Protein AF-A0A1S8WGV0-F1 (afdb_monomer_lite)

Radius of gyration: 13.31 Å; chains: 1; bounding box: 36×29×36 Å

InterPro domains:
  IPR000859 CUB domain [PS01180] (12-74)
  IPR035914 Spermadhesin, CUB domain superfamily [G3DSA:2.60.120.290] (4-72)
  IPR035914 Spermadhesin, CUB domain superfamily [SSF49854] (10-55)

Foldseek 3Di:
DDDDQADDEAAFQEEAEHEAKYKYKYAQPDDPPDDGDYHYDYDPQKDWDKDFPDQPPVSRMTIIIIGIDGPPPD

Structure (mmCIF, N/CA/C/O backbone):
data_AF-A0A1S8WGV0-F1
#
_entry.id   AF-A0A1S8WGV0-F1
#
loop_
_atom_site.group_PDB
_atom_site.id
_atom_site.type_symbol
_atom_site.label_atom_id
_atom_site.label_alt_id
_atom_site.label_comp_id
_atom_site.label_asym_id
_atom_site.label_entity_id
_atom_site.label_seq_id
_atom_site.pdbx_PDB_ins_code
_atom_site.Cartn_x
_atom_site.Cartn_y
_atom_site.Cartn_z
_atom_site.occupancy
_atom_site.B_iso_or_equiv
_atom_site.auth_seq_id
_atom_site.auth_comp_id
_atom_site.auth_asym_id
_atom_site.auth_atom_id
_atom_site.pdbx_PDB_model_num
ATOM 1 N N . MET A 1 1 ? -5.667 -13.245 12.215 1.00 35.94 1 MET A N 1
ATOM 2 C CA . MET A 1 1 ? -4.299 -13.160 11.660 1.00 35.94 1 MET A CA 1
ATOM 3 C C . MET A 1 1 ? -4.006 -11.701 11.348 1.00 35.94 1 MET A C 1
ATOM 5 O O . MET A 1 1 ? -4.582 -11.143 10.423 1.00 35.94 1 MET A O 1
ATOM 9 N N . SER A 1 2 ? -3.226 -11.061 12.212 1.00 40.59 2 SER A N 1
ATOM 10 C CA . SER A 1 2 ? -2.784 -9.666 12.142 1.00 40.59 2 SER A CA 1
ATOM 11 C C . SER A 1 2 ? -1.640 -9.558 11.132 1.00 40.59 2 SER A C 1
ATOM 13 O O . SER A 1 2 ? -0.652 -10.276 11.249 1.00 40.59 2 SER A O 1
ATOM 15 N N . VAL A 1 3 ? -1.789 -8.715 10.111 1.00 53.34 3 VAL A N 1
ATOM 16 C CA . VAL A 1 3 ? -0.736 -8.481 9.115 1.00 53.34 3 VAL A CA 1
ATOM 17 C C . VAL A 1 3 ? -0.067 -7.162 9.458 1.00 53.34 3 VAL A C 1
ATOM 19 O O . VAL A 1 3 ? -0.632 -6.095 9.244 1.00 53.34 3 VAL A O 1
ATOM 22 N N . ASP A 1 4 ? 1.117 -7.287 10.038 1.00 61.44 4 ASP A N 1
ATOM 23 C CA . ASP A 1 4 ? 2.077 -6.212 10.214 1.00 61.44 4 ASP A CA 1
ATOM 24 C C . ASP A 1 4 ? 2.742 -5.907 8.857 1.00 61.44 4 ASP A C 1
ATOM 26 O O . ASP A 1 4 ? 3.018 -6.829 8.072 1.00 61.44 4 ASP A O 1
ATOM 30 N N . VAL A 1 5 ? 2.937 -4.622 8.548 1.00 65.75 5 VAL A N 1
ATOM 31 C CA . VAL A 1 5 ? 3.512 -4.169 7.264 1.00 65.75 5 VAL A CA 1
ATOM 32 C C . VAL A 1 5 ? 5.032 -4.394 7.232 1.00 65.75 5 VAL A C 1
ATOM 34 O O . VAL A 1 5 ? 5.650 -4.24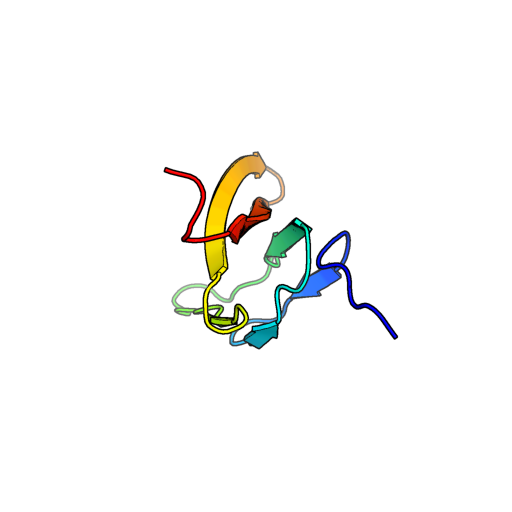8 6.177 1.00 65.75 5 VAL A O 1
ATOM 37 N N . SER A 1 6 ? 5.639 -4.758 8.369 1.00 63.06 6 SER A N 1
ATOM 38 C CA . SER A 1 6 ? 7.087 -4.857 8.523 1.00 63.06 6 SER A CA 1
ATOM 39 C C . SER A 1 6 ? 7.701 -6.010 7.738 1.00 63.06 6 SER A C 1
ATOM 41 O O . SER A 1 6 ? 7.241 -7.151 7.795 1.00 63.06 6 SER A O 1
ATOM 43 N N . GLY A 1 7 ? 8.802 -5.706 7.047 1.00 60.00 7 GLY A N 1
ATOM 44 C CA . GLY A 1 7 ? 9.708 -6.709 6.481 1.00 60.00 7 GLY A CA 1
ATOM 45 C C . GLY A 1 7 ? 9.214 -7.396 5.208 1.00 60.00 7 GLY A C 1
ATOM 46 O O . GLY A 1 7 ? 9.742 -8.446 4.853 1.00 60.00 7 GLY A O 1
ATOM 47 N N . ARG A 1 8 ? 8.217 -6.828 4.519 1.00 69.00 8 ARG A N 1
ATOM 48 C CA . ARG A 1 8 ? 7.752 -7.326 3.217 1.00 69.00 8 ARG A CA 1
ATOM 49 C C . ARG A 1 8 ? 8.278 -6.464 2.075 1.00 69.00 8 ARG A C 1
ATOM 51 O O . ARG A 1 8 ? 8.339 -5.238 2.193 1.00 69.00 8 ARG A O 1
ATOM 58 N N . GLU A 1 9 ? 8.619 -7.123 0.974 1.00 73.56 9 GLU A N 1
ATOM 59 C CA . GLU A 1 9 ? 8.826 -6.485 -0.325 1.00 73.56 9 GLU A CA 1
ATOM 60 C C . GLU A 1 9 ? 7.497 -6.474 -1.080 1.00 73.56 9 GLU A C 1
ATOM 62 O O . GLU A 1 9 ? 6.793 -7.484 -1.117 1.00 73.56 9 GLU A O 1
ATOM 67 N N . TYR A 1 10 ? 7.141 -5.318 -1.635 1.00 78.88 10 TYR A N 1
ATOM 68 C CA . TYR A 1 10 ? 5.871 -5.103 -2.328 1.00 78.88 10 TYR A CA 1
ATOM 69 C C . TYR A 1 10 ? 6.114 -4.872 -3.810 1.00 78.88 10 TYR A C 1
ATOM 71 O O . TYR A 1 10 ? 6.918 -4.028 -4.177 1.00 78.88 10 TYR A O 1
ATOM 79 N N . SER A 1 11 ? 5.399 -5.574 -4.673 1.00 79.94 11 SER A N 1
ATOM 80 C CA . SER A 1 11 ? 5.541 -5.442 -6.121 1.00 79.94 11 SER A CA 1
ATOM 81 C C . SER A 1 11 ? 4.932 -4.136 -6.641 1.00 79.94 11 SER A C 1
ATOM 83 O O . SER A 1 11 ? 4.157 -3.460 -5.964 1.00 79.94 11 SER A O 1
ATOM 85 N N . CYS A 1 12 ? 5.294 -3.751 -7.866 1.00 81.94 12 CYS A N 1
ATOM 86 C CA . CYS A 1 12 ? 4.686 -2.612 -8.554 1.00 81.94 12 CYS A CA 1
ATOM 87 C C . CYS A 1 12 ? 3.159 -2.779 -8.662 1.00 81.94 12 CYS A C 1
ATOM 89 O O . CYS A 1 12 ? 2.684 -3.800 -9.154 1.00 81.94 12 CYS A O 1
ATOM 91 N N . GLY A 1 13 ? 2.396 -1.766 -8.236 1.00 83.50 13 GLY A N 1
ATOM 92 C CA . GLY A 1 13 ? 0.930 -1.797 -8.278 1.00 83.50 13 GLY A CA 1
ATOM 93 C C . GLY A 1 13 ? 0.268 -2.421 -7.048 1.00 83.50 13 GLY A C 1
ATOM 94 O O . GLY A 1 13 ? -0.962 -2.493 -7.002 1.00 83.50 13 GLY A O 1
ATOM 95 N N . ASP A 1 14 ? 1.048 -2.847 -6.050 1.00 85.19 14 ASP A N 1
ATOM 96 C CA . ASP A 1 14 ? 0.492 -3.486 -4.863 1.00 85.19 14 ASP A CA 1
ATOM 97 C C . ASP A 1 14 ? -0.428 -2.557 -4.065 1.00 85.19 14 ASP A C 1
ATOM 99 O O . ASP A 1 14 ? -0.234 -1.340 -3.930 1.00 85.19 14 ASP A O 1
ATOM 103 N N . ILE A 1 15 ? -1.432 -3.200 -3.478 1.00 86.31 15 ILE A N 1
ATOM 104 C CA . ILE A 1 15 ? -2.336 -2.608 -2.509 1.00 86.31 15 ILE A CA 1
ATOM 105 C C . ILE A 1 15 ? -1.950 -3.144 -1.136 1.00 86.31 15 ILE A C 1
ATOM 107 O O . ILE A 1 15 ? -1.982 -4.349 -0.894 1.00 86.31 15 ILE A O 1
ATOM 111 N N . ILE A 1 16 ? -1.599 -2.234 -0.236 1.00 85.88 16 ILE A N 1
ATOM 112 C CA . ILE A 1 16 ? -1.044 -2.553 1.074 1.00 85.88 16 ILE A CA 1
ATOM 113 C C . ILE A 1 16 ? -2.057 -2.138 2.137 1.00 85.88 16 ILE A C 1
ATOM 115 O O . ILE A 1 16 ? -2.285 -0.948 2.359 1.00 85.88 16 ILE A O 1
ATOM 119 N N . ASP A 1 17 ? -2.660 -3.118 2.804 1.00 85.69 17 ASP A N 1
ATOM 120 C CA . ASP A 1 17 ? -3.540 -2.874 3.946 1.00 85.69 17 ASP A CA 1
ATOM 121 C C . ASP A 1 17 ? -2.697 -2.639 5.209 1.00 85.69 17 ASP A C 1
ATOM 123 O O . ASP A 1 17 ? -2.134 -3.569 5.791 1.00 85.69 17 ASP A O 1
ATOM 127 N N . VAL A 1 18 ? -2.625 -1.388 5.655 1.00 82.62 18 VAL A N 1
ATOM 128 C CA . VAL A 1 18 ? -1.932 -0.990 6.882 1.00 82.62 18 VAL A CA 1
ATOM 129 C C . VAL A 1 18 ? -2.901 -1.165 8.053 1.00 82.62 18 VAL A C 1
ATOM 131 O O . VAL A 1 18 ? -3.950 -0.528 8.082 1.00 82.62 18 VAL A O 1
ATOM 134 N N . LYS A 1 19 ? -2.573 -2.047 9.008 1.00 76.69 19 LYS A N 1
ATOM 135 C CA . LYS A 1 19 ? -3.441 -2.378 10.160 1.00 76.69 19 LYS A CA 1
ATOM 136 C C . LYS A 1 19 ? -2.865 -2.025 11.537 1.00 76.69 19 LYS A C 1
ATOM 138 O O . LYS A 1 19 ? -3.581 -2.181 12.524 1.00 76.69 19 LYS A O 1
ATOM 143 N N . SER A 1 20 ? -1.616 -1.562 11.625 1.00 75.25 20 SER A N 1
ATOM 144 C CA . SER A 1 20 ? -0.949 -1.162 12.882 1.00 75.25 20 SER A CA 1
ATOM 145 C C . SER A 1 20 ? 0.155 -0.127 12.620 1.00 75.25 20 SER A C 1
ATOM 147 O O . SER A 1 20 ? -0.104 1.059 12.427 1.00 75.25 20 SER A O 1
ATOM 149 N N . GLU A 1 21 ? 1.393 -0.583 12.575 1.00 79.06 21 GLU A N 1
ATOM 150 C CA . GLU A 1 21 ? 2.578 0.148 12.168 1.00 79.06 21 GLU A CA 1
ATOM 151 C C . GLU A 1 21 ? 3.501 -0.835 11.449 1.00 79.06 21 GLU A C 1
ATOM 153 O O . GLU A 1 21 ? 3.290 -2.045 11.498 1.00 79.06 21 GLU A O 1
ATOM 158 N N . GLY A 1 22 ? 4.497 -0.330 10.739 1.00 74.25 22 GLY A N 1
ATOM 159 C CA . GLY A 1 22 ? 5.531 -1.179 10.181 1.00 74.25 22 GLY A CA 1
ATOM 160 C C . GLY A 1 22 ? 6.370 -0.484 9.131 1.00 74.25 22 GLY A C 1
ATOM 161 O O . GLY A 1 22 ? 6.017 0.581 8.619 1.00 74.25 22 GLY A O 1
ATOM 162 N N . THR A 1 23 ? 7.496 -1.108 8.811 1.00 76.38 23 THR A N 1
ATOM 163 C CA . THR A 1 23 ? 8.419 -0.607 7.794 1.00 76.38 23 THR A CA 1
ATOM 164 C C . THR A 1 23 ? 8.351 -1.475 6.553 1.00 76.38 23 THR A C 1
ATOM 166 O O . THR A 1 23 ? 8.618 -2.676 6.610 1.00 76.38 23 THR A O 1
ATOM 169 N N . PHE A 1 24 ? 8.064 -0.857 5.414 1.00 77.19 24 PHE A N 1
ATOM 170 C CA . PHE A 1 24 ? 8.134 -1.529 4.129 1.00 77.19 24 PHE A CA 1
ATOM 171 C C . PHE A 1 24 ? 9.206 -0.924 3.246 1.00 77.19 24 PHE A C 1
ATOM 173 O O . PHE A 1 24 ? 9.635 0.221 3.409 1.00 77.19 24 PHE A O 1
ATOM 180 N N . SER A 1 25 ? 9.662 -1.738 2.306 1.00 75.31 25 SER A N 1
ATOM 181 C CA . SER A 1 25 ? 10.561 -1.286 1.265 1.00 75.31 25 SER A CA 1
ATOM 182 C C . SER A 1 25 ? 9.962 -1.587 -0.089 1.00 75.31 25 SER A C 1
ATOM 184 O O . SER A 1 25 ? 9.359 -2.639 -0.301 1.00 75.31 25 SER A O 1
ATOM 186 N N . VAL A 1 26 ? 10.149 -0.644 -0.995 1.00 74.31 26 VAL A N 1
ATOM 187 C CA . VAL A 1 26 ? 9.755 -0.792 -2.389 1.00 74.31 26 VAL A CA 1
ATOM 188 C C . VAL A 1 26 ? 10.929 -1.336 -3.213 1.00 74.31 26 VAL A C 1
ATOM 190 O O . VAL A 1 26 ? 12.079 -1.019 -2.888 1.00 74.31 26 VAL A O 1
ATOM 193 N N . PRO A 1 27 ? 10.655 -2.199 -4.207 1.00 67.50 27 PRO A N 1
ATOM 194 C CA . PRO A 1 27 ? 11.650 -2.980 -4.922 1.00 67.50 27 PRO A CA 1
ATOM 195 C C . PRO A 1 27 ? 12.568 -2.109 -5.773 1.00 67.50 27 PRO A C 1
ATOM 197 O O . PRO A 1 27 ? 12.213 -1.015 -6.214 1.00 67.50 27 PRO A O 1
ATOM 200 N N . GLU A 1 28 ? 13.772 -2.635 -5.967 1.00 65.19 28 GLU A N 1
ATOM 201 C CA . GLU A 1 28 ? 14.909 -1.986 -6.619 1.00 65.19 28 GLU A CA 1
ATOM 202 C C . GLU A 1 28 ? 14.826 -2.047 -8.158 1.00 65.19 28 GLU A C 1
ATOM 204 O O . GLU A 1 28 ? 15.419 -1.223 -8.857 1.00 65.19 28 GLU A O 1
ATOM 209 N N . ASP A 1 29 ? 14.056 -2.994 -8.697 1.00 66.75 29 ASP A N 1
ATOM 210 C CA . ASP A 1 29 ? 14.001 -3.371 -10.112 1.00 66.75 29 ASP A CA 1
ATOM 211 C C . ASP A 1 29 ? 12.784 -2.807 -10.856 1.00 66.75 29 ASP A C 1
ATOM 213 O O . ASP A 1 29 ? 12.294 -3.396 -11.821 1.00 66.75 29 ASP A O 1
ATOM 217 N N . ILE A 1 30 ? 12.300 -1.630 -10.455 1.00 67.06 30 ILE A N 1
ATOM 218 C CA . ILE A 1 30 ? 11.238 -0.959 -11.209 1.00 67.06 30 ILE A CA 1
ATOM 219 C C . ILE A 1 30 ? 11.769 -0.611 -12.603 1.00 67.06 30 ILE A C 1
ATOM 221 O O . ILE A 1 30 ? 12.754 0.133 -12.704 1.00 67.06 30 ILE A O 1
ATOM 225 N N . PRO A 1 31 ? 11.153 -1.125 -13.688 1.00 69.38 31 PRO A N 1
ATOM 226 C CA . PRO A 1 31 ? 11.671 -0.900 -15.027 1.00 69.38 31 PRO A CA 1
ATOM 227 C C . PRO A 1 31 ? 11.737 0.600 -15.314 1.00 69.38 31 PRO A C 1
ATOM 229 O O . PRO A 1 31 ? 10.822 1.351 -14.958 1.00 69.38 31 PRO A O 1
ATOM 232 N N . GLN A 1 32 ? 12.813 1.046 -15.972 1.00 66.62 32 GLN A N 1
ATOM 233 C CA . GLN A 1 32 ? 12.954 2.453 -16.350 1.00 66.62 32 GLN A CA 1
ATOM 234 C C . GLN A 1 32 ? 11.705 2.916 -17.114 1.00 66.62 32 GLN A C 1
ATOM 236 O O . GLN A 1 32 ? 11.157 2.169 -17.922 1.00 66.62 32 GLN A O 1
ATOM 241 N N . TYR A 1 33 ? 11.256 4.144 -16.838 1.00 64.75 33 TYR A N 1
ATOM 242 C CA . TYR A 1 33 ? 10.035 4.742 -17.402 1.00 64.75 33 TYR A CA 1
ATOM 243 C C . TYR A 1 33 ? 8.705 4.112 -16.948 1.00 64.75 33 TYR A C 1
ATOM 245 O O . TYR A 1 33 ? 7.660 4.440 -17.508 1.00 64.75 33 TYR A O 1
ATOM 253 N N . THR A 1 34 ? 8.706 3.272 -15.909 1.00 73.12 34 THR A N 1
ATO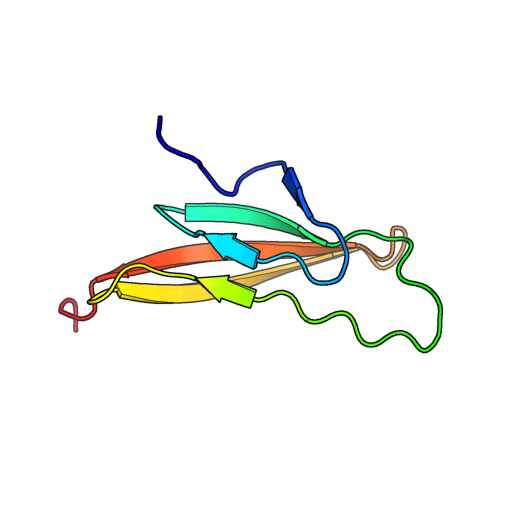M 254 C CA . THR A 1 34 ? 7.466 2.738 -15.324 1.00 73.12 34 THR A CA 1
ATOM 255 C C . THR A 1 34 ? 7.006 3.594 -14.151 1.00 73.12 34 THR A C 1
ATOM 257 O O . THR A 1 34 ? 7.749 3.821 -13.197 1.00 73.12 34 THR A O 1
ATOM 260 N N . PHE A 1 35 ? 5.754 4.050 -14.195 1.00 78.31 35 PHE A N 1
ATOM 261 C CA . PHE A 1 35 ? 5.092 4.629 -13.030 1.00 78.31 35 PHE A CA 1
ATOM 262 C C . PHE A 1 35 ? 4.456 3.506 -12.206 1.00 78.31 35 PHE A C 1
ATOM 264 O O . PHE A 1 35 ? 3.485 2.893 -12.644 1.00 78.31 35 PHE A O 1
ATOM 271 N N . CYS A 1 36 ? 5.007 3.240 -11.022 1.00 77.56 36 CYS A N 1
ATOM 272 C CA . CYS A 1 36 ? 4.526 2.208 -10.105 1.00 77.56 36 CYS A CA 1
ATOM 273 C C . CYS A 1 36 ? 3.876 2.844 -8.876 1.00 77.56 36 CYS A C 1
ATOM 275 O O . CYS A 1 36 ? 4.573 3.153 -7.909 1.00 77.56 36 CYS A O 1
ATOM 277 N N . PRO A 1 37 ? 2.553 3.071 -8.891 1.00 83.44 37 PRO A N 1
ATOM 278 C CA . PRO A 1 37 ? 1.857 3.512 -7.699 1.00 83.44 37 PRO A CA 1
ATOM 279 C C . PRO A 1 37 ? 1.674 2.334 -6.739 1.00 83.44 37 PRO A C 1
ATOM 281 O O . PRO A 1 37 ? 1.250 1.253 -7.140 1.00 83.44 37 PRO A O 1
ATOM 284 N N . TRP A 1 38 ? 1.921 2.574 -5.455 1.00 84.94 38 TRP A N 1
ATOM 285 C CA . TRP A 1 38 ? 1.455 1.706 -4.375 1.00 84.94 38 TRP A CA 1
ATOM 286 C C . TRP A 1 38 ? 0.280 2.370 -3.679 1.00 84.94 38 TRP A C 1
ATOM 288 O O . TRP A 1 38 ? 0.320 3.567 -3.386 1.00 84.94 38 TRP A O 1
ATOM 298 N N . THR A 1 39 ? -0.767 1.596 -3.404 1.00 87.56 39 THR A N 1
ATOM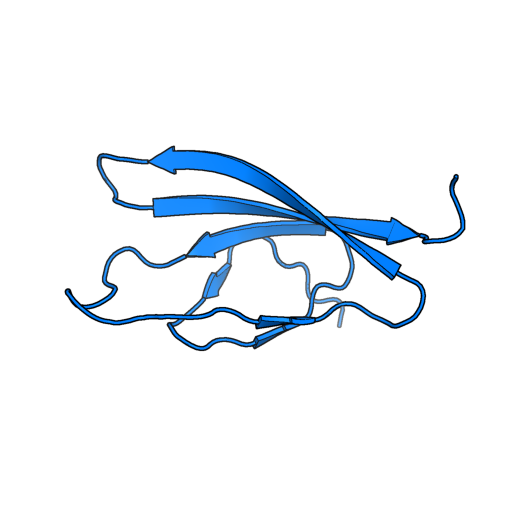 299 C CA . THR A 1 39 ? -1.955 2.108 -2.715 1.00 87.56 39 THR A CA 1
ATOM 300 C C . THR A 1 39 ? -1.960 1.627 -1.277 1.00 87.56 39 THR A C 1
ATOM 302 O O . THR A 1 39 ? -2.112 0.437 -1.021 1.00 87.56 39 THR A O 1
ATOM 305 N N . LEU A 1 40 ? -1.840 2.554 -0.330 1.00 85.31 40 LEU A N 1
ATOM 306 C CA . LEU A 1 40 ? -1.924 2.241 1.094 1.00 85.31 40 LEU A CA 1
ATOM 307 C C . LEU A 1 40 ? -3.371 2.399 1.563 1.00 85.31 40 LEU A C 1
ATOM 309 O O . LEU A 1 40 ? -3.952 3.480 1.452 1.00 85.31 40 LEU A O 1
ATOM 313 N N . ARG A 1 41 ? -3.959 1.322 2.082 1.00 88.06 41 ARG A N 1
ATOM 314 C CA . ARG A 1 41 ? -5.310 1.313 2.646 1.00 88.06 41 ARG A CA 1
ATOM 315 C C . ARG A 1 41 ? -5.227 1.313 4.161 1.00 88.06 41 ARG A C 1
ATOM 317 O O . ARG A 1 41 ? -4.514 0.504 4.747 1.00 88.06 41 ARG A O 1
ATOM 324 N N . VAL A 1 42 ? -5.984 2.206 4.781 1.00 85.94 42 VAL A N 1
ATOM 325 C CA . VAL A 1 42 ? -6.165 2.258 6.233 1.00 85.94 42 VAL A CA 1
ATOM 326 C C . VAL A 1 42 ? -7.637 2.079 6.578 1.00 85.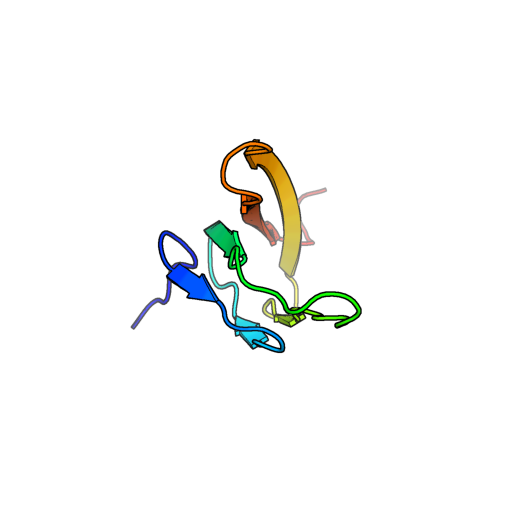94 42 VAL A C 1
ATOM 328 O O . VAL A 1 42 ? -8.489 2.468 5.776 1.00 85.94 42 VAL A O 1
ATOM 331 N N . PRO A 1 43 ? -7.957 1.510 7.752 1.00 85.94 43 PRO A N 1
ATOM 332 C CA . PRO A 1 43 ? -9.328 1.431 8.224 1.00 85.94 43 PRO A CA 1
ATOM 333 C C . PRO A 1 43 ? -9.971 2.813 8.365 1.00 85.94 43 PRO A C 1
ATOM 335 O O . PRO A 1 43 ? -9.306 3.814 8.658 1.00 85.94 43 PRO A O 1
ATOM 338 N N . ASP A 1 44 ? -11.293 2.845 8.229 1.00 85.44 44 ASP A N 1
ATOM 339 C CA . ASP A 1 44 ? -12.072 4.054 8.465 1.00 85.44 44 ASP A CA 1
ATOM 340 C C . ASP A 1 44 ? -11.850 4.596 9.882 1.00 85.44 44 ASP A C 1
ATOM 342 O O . ASP A 1 44 ? -11.624 3.862 10.843 1.00 85.44 44 ASP A O 1
ATOM 346 N N . GLY A 1 45 ? -11.893 5.923 10.010 1.00 84.50 45 GLY A N 1
ATOM 347 C CA . GLY A 1 45 ? -11.633 6.604 11.282 1.00 84.50 45 GLY A CA 1
ATOM 348 C C . GLY A 1 45 ? -10.150 6.738 11.650 1.00 84.50 45 GLY A C 1
ATOM 349 O O . GLY A 1 45 ? -9.840 7.442 12.610 1.00 84.50 45 GLY A O 1
ATOM 350 N N . GLN A 1 46 ? -9.232 6.177 10.859 1.00 85.62 46 GLN A N 1
ATOM 351 C CA . GLN A 1 46 ? -7.791 6.253 11.113 1.00 85.62 46 GLN A CA 1
ATOM 352 C C . GLN A 1 46 ? -7.058 7.127 10.091 1.00 85.62 46 GLN A C 1
ATOM 354 O O . GLN A 1 46 ? -7.505 7.327 8.958 1.00 85.62 46 GLN A O 1
ATOM 359 N N . LYS A 1 47 ? -5.942 7.714 10.515 1.00 86.12 47 LYS A N 1
ATOM 360 C CA . LYS A 1 47 ? -4.989 8.450 9.682 1.00 86.12 47 LYS A CA 1
ATOM 361 C C . LYS A 1 47 ? -3.767 7.586 9.446 1.00 86.12 47 LYS A C 1
ATOM 363 O O . LYS A 1 47 ? -3.323 6.877 10.340 1.00 86.12 47 LYS A O 1
ATOM 368 N N . LEU A 1 48 ? -3.213 7.698 8.248 1.00 86.06 48 LEU A N 1
ATOM 369 C CA . LEU A 1 48 ? -1.916 7.135 7.930 1.00 86.06 48 LEU A CA 1
ATOM 370 C C . LEU A 1 48 ? -0.852 8.222 8.076 1.00 86.06 48 LEU A C 1
ATOM 372 O O . LEU A 1 48 ? -0.922 9.244 7.395 1.00 86.06 48 LEU A O 1
ATOM 376 N N . GLN A 1 49 ? 0.132 7.984 8.932 1.00 86.69 49 GLN A N 1
ATOM 377 C CA . GLN A 1 49 ? 1.377 8.735 8.976 1.00 86.69 49 GLN A CA 1
ATOM 378 C C . GLN A 1 49 ? 2.440 7.955 8.200 1.00 86.69 49 GLN A C 1
ATOM 380 O O . GLN A 1 49 ? 2.662 6.768 8.451 1.00 86.69 49 GLN A O 1
ATOM 385 N N . LEU A 1 50 ? 3.078 8.629 7.243 1.00 85.00 50 LEU A N 1
ATOM 386 C CA . LEU A 1 50 ? 4.172 8.082 6.445 1.00 85.00 50 LEU A CA 1
ATOM 387 C C . LEU A 1 50 ? 5.446 8.862 6.715 1.00 85.00 50 LEU A C 1
ATOM 389 O O . LEU A 1 50 ? 5.459 10.088 6.616 1.00 85.00 50 LEU A O 1
ATOM 393 N N . GLU A 1 51 ? 6.517 8.136 7.005 1.00 85.81 51 GLU A N 1
ATOM 394 C CA . GLU A 1 51 ? 7.840 8.701 7.240 1.00 85.81 51 GLU A CA 1
ATOM 395 C C . GLU A 1 51 ? 8.862 8.027 6.327 1.00 85.81 51 GLU A C 1
ATOM 397 O O . GLU A 1 51 ? 8.983 6.800 6.292 1.00 85.81 51 GLU A O 1
ATOM 402 N N . PHE A 1 52 ? 9.630 8.837 5.601 1.00 82.19 52 PHE A N 1
ATOM 403 C CA . PHE A 1 52 ? 10.785 8.359 4.850 1.00 82.19 52 PHE A CA 1
ATOM 404 C C . PHE A 1 52 ? 11.935 8.141 5.831 1.00 82.19 52 PHE A C 1
ATOM 406 O O . PHE A 1 52 ? 12.483 9.101 6.367 1.00 82.19 52 PHE A O 1
ATOM 413 N N . GLN A 1 53 ? 12.290 6.880 6.084 1.00 78.56 53 GLN A N 1
ATOM 414 C CA . GLN A 1 53 ? 13.379 6.542 7.009 1.00 78.56 53 GLN A CA 1
ATOM 415 C C . GLN A 1 53 ? 14.751 6.588 6.339 1.00 78.56 53 GLN A C 1
ATOM 417 O O . GLN A 1 53 ? 15.761 6.783 7.010 1.00 78.56 53 GLN A O 1
ATOM 422 N N . GLY A 1 54 ? 14.801 6.415 5.020 1.00 71.50 54 GLY A N 1
ATOM 423 C CA . GLY A 1 54 ? 16.046 6.503 4.278 1.00 71.50 54 GLY A CA 1
ATOM 424 C C . GLY A 1 54 ? 15.880 6.183 2.802 1.00 71.50 54 GLY A C 1
ATOM 425 O O . GLY A 1 54 ? 15.035 5.377 2.407 1.00 71.50 54 GLY A O 1
ATOM 426 N N . LEU A 1 55 ? 16.731 6.819 2.003 1.00 67.81 55 LEU A N 1
ATOM 427 C CA . LEU A 1 55 ? 16.990 6.458 0.617 1.00 67.81 55 LEU A CA 1
ATOM 428 C C . LEU A 1 55 ? 18.340 5.746 0.591 1.00 67.81 55 LEU A C 1
ATOM 430 O O . LEU A 1 55 ? 19.376 6.358 0.857 1.00 67.81 55 LEU A O 1
ATOM 434 N N . ASN A 1 56 ? 18.345 4.450 0.296 1.00 68.81 56 ASN A N 1
ATOM 435 C CA . ASN A 1 56 ? 19.586 3.771 -0.031 1.00 68.81 56 ASN A CA 1
ATOM 436 C C . ASN A 1 56 ? 19.881 4.022 -1.511 1.00 68.81 56 ASN A C 1
ATOM 438 O O . ASN A 1 56 ? 19.365 3.325 -2.377 1.00 68.81 56 ASN A O 1
ATOM 442 N N . ASN A 1 57 ? 20.712 5.027 -1.791 1.00 64.00 57 ASN A N 1
ATOM 443 C CA . ASN A 1 57 ? 21.078 5.405 -3.160 1.00 64.00 57 ASN A CA 1
ATOM 444 C C . ASN A 1 57 ? 21.920 4.333 -3.872 1.00 64.00 57 ASN A C 1
ATOM 446 O O . ASN A 1 57 ? 21.940 4.295 -5.100 1.00 64.00 57 ASN A O 1
ATOM 450 N N . ILE A 1 58 ? 22.606 3.473 -3.111 1.00 65.19 58 ILE A N 1
ATOM 451 C CA . ILE A 1 58 ? 23.440 2.389 -3.644 1.00 65.19 58 ILE A CA 1
ATOM 452 C C . ILE A 1 58 ? 22.555 1.214 -4.069 1.00 65.19 58 ILE A C 1
ATOM 454 O O . ILE A 1 58 ? 22.732 0.699 -5.165 1.00 65.19 58 ILE A O 1
ATOM 458 N N . ALA A 1 59 ? 21.573 0.851 -3.239 1.00 61.16 59 ALA A N 1
ATOM 459 C CA . ALA A 1 59 ? 20.619 -0.230 -3.505 1.00 61.16 59 ALA A CA 1
ATOM 460 C C . ALA A 1 59 ? 19.278 0.262 -4.087 1.00 61.16 59 ALA A C 1
ATOM 462 O O . ALA A 1 59 ? 18.269 -0.416 -3.950 1.00 61.16 59 ALA A O 1
ATOM 463 N N . ARG A 1 60 ? 19.222 1.510 -4.583 1.00 66.50 60 ARG A N 1
ATOM 464 C CA . ARG A 1 60 ? 18.018 2.231 -5.066 1.00 66.50 60 ARG A CA 1
ATOM 465 C C . ARG A 1 60 ? 16.719 1.896 -4.310 1.00 66.50 60 ARG A C 1
ATOM 467 O O . ARG A 1 60 ? 15.652 1.776 -4.906 1.00 66.50 60 ARG A O 1
ATOM 474 N N . LYS A 1 61 ? 16.812 1.765 -2.985 1.00 70.69 61 LYS A N 1
ATOM 475 C CA . LYS A 1 61 ? 15.738 1.259 -2.124 1.00 70.69 61 LYS A CA 1
ATOM 476 C C . LYS A 1 61 ? 15.245 2.380 -1.233 1.00 70.69 61 LYS A C 1
ATOM 478 O O . LYS A 1 61 ? 16.026 2.988 -0.498 1.00 70.69 61 LYS A O 1
ATOM 483 N N . SER A 1 62 ? 13.945 2.631 -1.283 1.00 73.75 62 SER A N 1
ATOM 484 C CA . SER A 1 62 ? 13.284 3.574 -0.383 1.00 73.75 62 SER A CA 1
ATOM 485 C C . SER A 1 62 ? 12.680 2.807 0.782 1.00 73.75 62 SER A C 1
ATOM 487 O O . SER A 1 62 ? 11.924 1.854 0.578 1.00 73.75 62 SER A O 1
ATOM 489 N N . ILE A 1 63 ? 13.019 3.226 1.999 1.00 78.25 63 ILE A N 1
ATOM 490 C CA . ILE A 1 63 ? 12.492 2.648 3.234 1.00 78.25 63 ILE A CA 1
ATOM 491 C C . ILE A 1 63 ? 11.441 3.603 3.793 1.00 78.25 63 ILE A C 1
ATOM 493 O O . ILE A 1 63 ? 11.737 4.758 4.115 1.00 78.25 63 ILE A O 1
ATOM 497 N N . LEU A 1 64 ? 10.213 3.106 3.910 1.00 80.19 64 LEU A N 1
ATOM 498 C CA . LEU A 1 64 ? 9.060 3.854 4.392 1.00 80.19 64 LEU A CA 1
ATOM 499 C C . LEU A 1 64 ? 8.548 3.229 5.682 1.00 80.19 64 LEU A C 1
ATOM 501 O O . LEU A 1 64 ? 8.296 2.026 5.742 1.00 80.19 64 LEU A O 1
ATOM 505 N N . ARG A 1 65 ? 8.344 4.061 6.701 1.00 83.50 65 ARG A N 1
ATOM 506 C CA . ARG A 1 65 ? 7.600 3.681 7.898 1.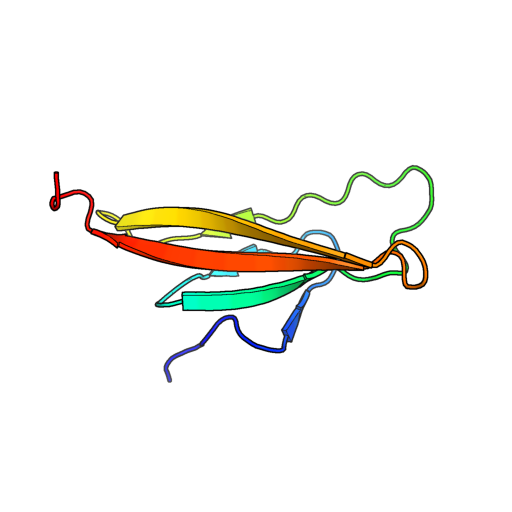00 83.50 65 ARG A CA 1
ATOM 507 C C . ARG A 1 65 ? 6.163 4.151 7.752 1.00 83.50 65 ARG A C 1
ATOM 509 O O . ARG A 1 65 ? 5.909 5.339 7.567 1.00 83.50 65 ARG A O 1
ATOM 516 N N . ALA A 1 66 ? 5.238 3.210 7.857 1.00 84.12 66 ALA A N 1
ATOM 517 C CA . ALA A 1 66 ? 3.814 3.465 7.960 1.00 84.12 66 ALA A CA 1
ATOM 518 C C . ALA A 1 66 ? 3.388 3.308 9.419 1.00 84.12 66 ALA A C 1
ATOM 520 O O . ALA A 1 66 ? 3.718 2.318 10.069 1.00 84.12 66 ALA A O 1
ATOM 521 N N . LYS A 1 67 ? 2.632 4.271 9.931 1.00 83.12 67 LYS A N 1
ATOM 522 C CA . LYS A 1 67 ? 2.040 4.212 11.266 1.00 83.12 67 LYS A CA 1
ATOM 523 C C . LYS A 1 67 ? 0.602 4.697 11.183 1.00 83.12 67 LYS A C 1
ATOM 525 O O . LYS A 1 67 ? 0.338 5.738 10.587 1.00 83.12 67 LYS A O 1
ATOM 530 N N . MET A 1 68 ? -0.330 3.949 11.759 1.00 82.31 68 MET A N 1
ATOM 531 C CA . MET A 1 68 ? -1.699 4.427 11.900 1.00 82.31 68 MET A CA 1
ATOM 532 C C . MET A 1 68 ? -1.853 5.293 13.145 1.00 82.31 68 MET A C 1
ATOM 534 O O . MET A 1 68 ? -1.281 5.004 14.197 1.00 82.31 68 MET A O 1
ATOM 538 N N . GLU A 1 69 ? -2.677 6.326 13.034 1.00 78.19 69 GLU A N 1
ATOM 539 C CA . GLU A 1 69 ? -3.043 7.197 14.142 1.00 78.19 69 GLU A CA 1
ATOM 540 C C . GLU A 1 69 ? -4.556 7.417 14.192 1.00 78.19 69 GLU A C 1
ATOM 542 O O . GLU A 1 69 ? -5.214 7.610 13.168 1.00 78.19 69 GLU A O 1
ATOM 547 N N . ASP A 1 70 ? -5.125 7.426 15.396 1.00 78.69 70 ASP A N 1
ATOM 548 C CA . ASP A 1 70 ? -6.542 7.726 15.583 1.00 78.69 70 ASP A CA 1
ATOM 549 C C . ASP A 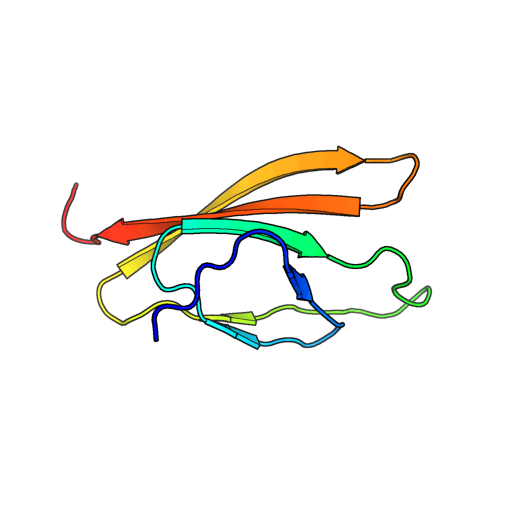1 70 ? -6.850 9.169 15.179 1.00 78.69 70 ASP A C 1
ATOM 551 O O . ASP A 1 70 ? -6.243 10.119 15.682 1.00 78.69 70 ASP A O 1
ATOM 555 N N . LYS A 1 71 ? -7.866 9.370 14.327 1.00 67.81 71 LYS A N 1
ATOM 556 C CA . LYS A 1 71 ? -8.288 10.720 13.909 1.00 67.81 71 LYS A CA 1
ATOM 557 C C . LYS A 1 71 ? -8.735 11.613 15.070 1.00 67.81 71 LYS A C 1
ATOM 559 O O . LYS A 1 71 ? -8.717 12.832 14.896 1.00 67.81 71 LYS A O 1
ATOM 564 N N . LEU A 1 72 ? -9.133 11.018 16.200 1.00 64.88 72 LEU A N 1
ATOM 565 C CA . LEU A 1 72 ? -9.670 11.695 17.385 1.00 64.88 72 LEU A CA 1
ATOM 566 C C . LEU A 1 72 ? -8.616 12.196 18.384 1.00 64.88 72 LEU A C 1
ATOM 568 O O . LEU A 1 72 ? -8.978 12.948 19.283 1.00 64.88 72 LEU A O 1
ATOM 572 N N . LYS A 1 73 ? -7.335 11.831 18.245 1.00 58.47 73 LYS A N 1
ATOM 573 C CA . LYS A 1 73 ? -6.264 12.444 19.044 1.00 58.47 73 LYS A CA 1
ATOM 574 C C . LYS A 1 73 ? -5.806 13.726 18.349 1.00 58.47 73 LYS A C 1
ATOM 576 O O . LYS A 1 73 ? -4.943 13.687 17.476 1.00 58.47 73 LYS A O 1
ATOM 581 N N . LYS A 1 74 ? -6.433 14.850 18.691 1.00 53.81 74 LYS A N 1
ATOM 582 C CA . LYS A 1 74 ? -5.936 16.193 18.386 1.00 53.81 74 LYS A CA 1
ATOM 583 C C . LYS A 1 74 ? -5.716 16.941 19.689 1.00 53.81 74 LYS A C 1
ATOM 585 O O . LYS A 1 74 ? -6.559 16.755 20.592 1.00 53.81 74 LYS A O 1
#

pLDDT: mean 74.69, std 10.85, range [35.94, 88.06]

Organism: Opisthorchis viverrini (NCBI:txid6198)

Secondary structure (DSSP, 8-state):
-----TT-B--TT-EEE-SSEEEEE--S-PPTT-----EEE--TTEEEEEEEEEEETTTTEEEEEEEEEETT--

Sequence (74 aa):
MSVDVSGREYSCGDIIDVKSEGTFSVPEDIPQYTFCPWTLRVPDGQKLQLEFQGLNNIARKSILRAKMEDKLKK